Protein AF-A0A523L0S1-F1 (afdb_monomer)

Nearest PDB structures (foldsee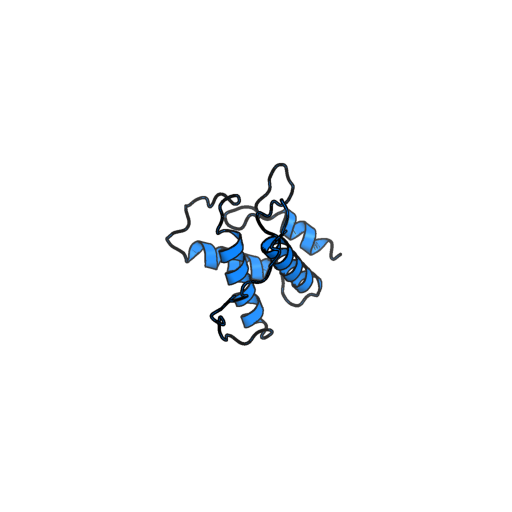k):
  3qxe-assembly3_F  TM=4.800E-01  e=8.809E-02  Pseudomonas putida

Sequence (118 aa):
MNRQTSHQIADMAGPESLPRRNGELVFHDDWERRAFALAVALCEQGHYEWDDFRQHLIASIASEDDTPENPDPNVPGYFEHWLAALEKTLTNIGMIPPEVVPPEKKTADASDNGSRGS

Foldseek 3Di:
DPPVLVVVLLPDDDQLNADDDVSDGDDPDPVLVVLVVVVSVCCVVVLDPPVQLSVLLVVLLVVPPPQPNRNNNPDPPSSVSSSVSVVVVCVVSVNDPPDDDDPDPDDDDDDDDDDDDD

Mean predicted aligned error: 11.98 Å

Radius of gyration: 18.22 Å; Cα contacts (8 Å, |Δi|>4): 73; chains: 1; bounding box: 36×62×38 Å

Solvent-accessible surface area (backbone atoms only — not comparable to full-atom values): 7576 Å² total; per-residue (Å²): 132,55,70,63,60,60,48,58,65,69,66,48,73,66,93,71,30,74,30,57,60,99,85,39,81,62,66,97,50,75,65,52,52,50,53,50,51,49,54,52,50,42,33,65,72,62,77,46,58,66,65,61,46,47,53,43,30,44,51,49,55,69,65,41,87,82,56,56,99,70,65,59,46,87,42,94,58,52,65,55,54,50,47,54,24,48,52,50,48,38,38,72,72,64,78,42,77,98,69,75,87,74,86,74,96,75,78,79,89,85,82,88,74,87,82,84,84,132

Structure (mmCIF, N/CA/C/O backbone):
data_AF-A0A523L0S1-F1
#
_entry.id   AF-A0A523L0S1-F1
#
loop_
_atom_site.group_PDB
_atom_site.id
_atom_site.type_symbol
_atom_site.label_atom_id
_atom_site.label_alt_id
_atom_site.label_comp_id
_atom_site.label_asym_id
_atom_site.label_entity_id
_atom_site.label_seq_id
_atom_site.pdbx_PDB_ins_code
_atom_site.Cartn_x
_atom_site.Cartn_y
_atom_site.Cartn_z
_atom_site.occupancy
_atom_site.B_iso_or_equiv
_atom_site.auth_seq_id
_atom_site.auth_comp_id
_atom_site.auth_asym_id
_atom_site.auth_atom_id
_atom_site.pdbx_PDB_model_num
ATOM 1 N N . MET A 1 1 ? -15.292 -5.909 -0.392 1.00 51.22 1 MET A N 1
ATOM 2 C CA . MET A 1 1 ? -14.671 -5.090 -1.447 1.00 51.22 1 MET A CA 1
ATOM 3 C C . MET A 1 1 ? -15.007 -3.625 -1.244 1.00 51.22 1 MET A C 1
ATOM 5 O O . MET A 1 1 ? -16.041 -3.157 -1.726 1.00 51.22 1 MET A O 1
ATOM 9 N N . ASN A 1 2 ? -14.124 -2.900 -0.563 1.00 59.28 2 ASN A N 1
ATOM 10 C CA . ASN A 1 2 ? -14.104 -1.443 -0.631 1.00 59.28 2 ASN A CA 1
ATOM 11 C C . ASN A 1 2 ? -13.559 -1.047 -2.008 1.00 59.28 2 ASN A C 1
ATOM 13 O O . ASN A 1 2 ? -12.361 -1.117 -2.265 1.00 59.28 2 ASN A O 1
ATOM 17 N N . ARG A 1 3 ? -14.450 -0.629 -2.920 1.00 68.75 3 ARG A N 1
ATOM 18 C CA . ARG A 1 3 ? -14.081 -0.233 -4.297 1.00 68.75 3 ARG A CA 1
ATOM 19 C C . ARG A 1 3 ? -13.045 0.902 -4.341 1.00 68.75 3 ARG A C 1
ATOM 21 O O . ARG A 1 3 ? -12.354 1.038 -5.344 1.00 68.75 3 ARG A O 1
ATOM 28 N N . GLN A 1 4 ? -12.939 1.681 -3.262 1.00 78.19 4 GLN A N 1
ATOM 29 C CA . GLN A 1 4 ? -11.970 2.762 -3.083 1.00 78.19 4 GLN A CA 1
ATOM 30 C C . GLN A 1 4 ? -10.526 2.234 -3.089 1.00 78.19 4 GLN A C 1
ATOM 32 O O . GLN A 1 4 ? -9.726 2.647 -3.925 1.00 78.19 4 GLN A O 1
ATOM 37 N N . THR A 1 5 ? -10.216 1.270 -2.218 1.00 78.38 5 THR A N 1
ATOM 38 C CA . THR A 1 5 ? -8.860 0.738 -2.028 1.00 78.38 5 THR A CA 1
ATOM 39 C C . THR A 1 5 ? -8.349 0.079 -3.305 1.00 78.38 5 THR A C 1
ATOM 41 O O . THR A 1 5 ? -7.245 0.366 -3.754 1.00 78.38 5 THR A O 1
ATOM 44 N N . SER A 1 6 ? -9.185 -0.725 -3.974 1.00 76.19 6 SER A N 1
ATOM 45 C CA . SER A 1 6 ? -8.832 -1.353 -5.256 1.00 76.19 6 SER A CA 1
ATOM 46 C C . SER A 1 6 ? -8.476 -0.330 -6.341 1.00 76.19 6 SER A C 1
ATOM 48 O O . SER A 1 6 ? -7.561 -0.566 -7.125 1.00 76.19 6 SER A O 1
ATOM 50 N N . HIS A 1 7 ? -9.167 0.814 -6.376 1.00 77.81 7 HIS A N 1
ATOM 51 C CA . HIS A 1 7 ? -8.876 1.884 -7.329 1.00 77.81 7 HIS A CA 1
ATOM 52 C C . HIS A 1 7 ? -7.566 2.610 -6.989 1.00 77.81 7 HIS A C 1
ATOM 54 O O . HIS A 1 7 ? -6.770 2.877 -7.881 1.00 77.81 7 HIS A O 1
ATOM 60 N N . GLN A 1 8 ? -7.292 2.866 -5.706 1.00 80.00 8 GLN A N 1
ATOM 61 C CA . GLN A 1 8 ? -6.044 3.505 -5.262 1.00 80.00 8 GLN A CA 1
ATOM 62 C C . GLN A 1 8 ? -4.806 2.611 -5.435 1.00 80.00 8 GLN A C 1
ATOM 64 O O . GLN A 1 8 ? -3.701 3.113 -5.646 1.00 80.00 8 GLN A O 1
ATOM 69 N N . ILE A 1 9 ? -4.982 1.290 -5.346 1.00 80.69 9 ILE A N 1
ATOM 70 C CA . ILE A 1 9 ? -3.959 0.303 -5.709 1.00 80.69 9 ILE A CA 1
ATOM 71 C C . ILE A 1 9 ? -3.724 0.341 -7.223 1.00 80.69 9 ILE A C 1
ATOM 73 O O . ILE A 1 9 ? -2.580 0.307 -7.673 1.00 80.69 9 ILE A O 1
ATOM 77 N N . ALA A 1 10 ? -4.798 0.414 -8.019 1.00 77.00 10 ALA A N 1
ATOM 78 C CA . ALA A 1 10 ? -4.720 0.439 -9.477 1.00 77.00 10 ALA A CA 1
ATOM 79 C C . ALA A 1 10 ? -4.004 1.694 -10.010 1.00 77.00 10 ALA A C 1
ATOM 81 O O . ALA A 1 10 ? -3.208 1.569 -10.941 1.00 77.00 10 ALA A O 1
ATOM 82 N N . ASP A 1 11 ? -4.242 2.845 -9.383 1.00 76.94 11 ASP A N 1
ATOM 83 C CA . ASP A 1 11 ? -3.733 4.172 -9.761 1.00 76.94 11 ASP A CA 1
ATOM 84 C C . ASP A 1 11 ? -2.291 4.462 -9.297 1.00 76.94 11 ASP A C 1
ATOM 86 O O . ASP A 1 11 ? -1.731 5.505 -9.612 1.00 76.94 11 ASP A O 1
ATOM 90 N N . MET A 1 12 ? -1.652 3.546 -8.559 1.00 75.69 12 MET A N 1
ATOM 91 C CA . MET A 1 12 ? -0.283 3.756 -8.079 1.00 75.69 12 MET A CA 1
ATOM 92 C C . MET A 1 12 ? 0.714 3.909 -9.238 1.00 75.69 12 MET A C 1
ATOM 94 O O . MET A 1 12 ? 0.970 2.958 -9.983 1.00 75.69 12 MET A O 1
ATOM 98 N N . ALA A 1 13 ? 1.306 5.093 -9.354 1.00 66.75 13 ALA A N 1
ATOM 99 C CA . ALA A 1 13 ? 2.317 5.438 -10.344 1.00 66.75 13 ALA A CA 1
ATOM 100 C C . ALA A 1 13 ? 3.556 6.002 -9.641 1.00 66.75 13 ALA A C 1
ATOM 102 O O . ALA A 1 13 ? 3.417 6.703 -8.645 1.00 66.75 13 ALA A O 1
ATOM 103 N N . GLY A 1 14 ? 4.746 5.726 -10.180 1.00 68.69 14 GLY A N 1
ATOM 104 C CA . GLY A 1 14 ? 6.014 6.180 -9.601 1.00 68.69 14 GLY A CA 1
ATOM 105 C C . GLY A 1 14 ? 6.840 5.039 -8.993 1.00 68.69 14 GLY A C 1
ATOM 106 O O . GLY A 1 14 ? 6.621 3.880 -9.354 1.00 68.69 14 GLY A O 1
ATOM 107 N N . PRO A 1 15 ? 7.803 5.346 -8.106 1.00 65.00 15 PRO A N 1
ATOM 108 C CA . PRO A 1 15 ? 8.720 4.359 -7.532 1.00 65.00 15 PRO A CA 1
ATOM 109 C C . PRO A 1 15 ? 8.018 3.328 -6.637 1.00 65.00 15 PRO A C 1
ATOM 111 O O . PRO A 1 15 ? 8.550 2.246 -6.429 1.00 65.00 15 PRO A O 1
ATOM 114 N N . GLU A 1 16 ? 6.812 3.627 -6.145 1.00 71.44 16 GLU A N 1
ATOM 115 C CA . GLU A 1 16 ? 5.972 2.690 -5.391 1.00 71.44 16 GLU A CA 1
ATOM 116 C C . GLU A 1 16 ? 5.056 1.811 -6.269 1.00 71.44 16 GLU A C 1
ATOM 118 O O . GLU A 1 16 ? 4.175 1.111 -5.755 1.00 71.44 16 GLU A O 1
ATOM 123 N N . SER A 1 17 ? 5.178 1.877 -7.599 1.00 73.06 17 SER A N 1
ATOM 124 C CA . SER A 1 17 ? 4.258 1.160 -8.481 1.00 73.06 17 SER A CA 1
ATOM 125 C C . SER A 1 17 ? 4.480 -0.352 -8.407 1.00 73.06 17 SER A C 1
ATOM 127 O O . SER A 1 17 ? 5.585 -0.862 -8.577 1.00 73.06 17 SER A O 1
ATOM 129 N N . LEU A 1 18 ? 3.394 -1.091 -8.170 1.00 75.06 18 LEU A N 1
ATOM 130 C CA . LEU A 1 18 ? 3.446 -2.547 -8.075 1.00 75.06 18 LEU A CA 1
ATOM 131 C C . LEU A 1 18 ? 3.906 -3.178 -9.400 1.00 75.06 18 LEU A C 1
ATOM 133 O O . LEU A 1 18 ? 3.442 -2.744 -10.461 1.00 75.06 18 LEU A O 1
ATOM 137 N N . PRO A 1 19 ? 4.706 -4.261 -9.363 1.00 70.75 19 PRO A N 1
ATOM 138 C CA . PRO A 1 19 ? 5.089 -4.991 -10.562 1.00 70.75 19 PRO A CA 1
ATOM 139 C C . PRO A 1 19 ? 3.881 -5.479 -11.327 1.00 70.75 19 PRO A C 1
ATOM 141 O O . PRO A 1 19 ? 3.156 -6.372 -10.886 1.00 70.75 19 PRO A O 1
ATOM 144 N N . ARG A 1 20 ? 3.682 -4.900 -12.510 1.00 71.50 20 ARG A N 1
ATOM 145 C CA . ARG A 1 20 ? 2.663 -5.338 -13.452 1.00 71.50 20 ARG A CA 1
ATOM 146 C C . ARG A 1 20 ? 3.311 -5.777 -14.745 1.00 71.50 20 ARG A C 1
ATOM 148 O O . ARG A 1 20 ? 4.036 -5.017 -15.381 1.00 71.50 20 ARG A O 1
ATOM 155 N N . ARG A 1 21 ? 2.957 -6.974 -15.197 1.00 69.88 21 ARG A N 1
ATOM 156 C CA . ARG A 1 21 ? 3.282 -7.456 -16.539 1.00 69.88 21 ARG A CA 1
ATOM 157 C C . ARG A 1 21 ? 1.977 -7.612 -17.294 1.00 69.88 21 ARG A C 1
ATOM 159 O O . ARG A 1 21 ? 1.106 -8.356 -16.870 1.00 69.88 21 ARG A O 1
ATOM 166 N N . ASN A 1 22 ? 1.831 -6.886 -18.403 1.00 65.94 22 ASN A N 1
ATOM 167 C CA . ASN A 1 22 ? 0.583 -6.850 -19.185 1.00 65.94 22 ASN A CA 1
ATOM 168 C C . ASN A 1 22 ? -0.664 -6.426 -18.373 1.00 65.94 22 ASN A C 1
ATOM 170 O O . ASN A 1 22 ? -1.781 -6.802 -18.706 1.00 65.94 22 ASN A O 1
ATOM 174 N N . GLY A 1 23 ? -0.487 -5.617 -17.323 1.00 66.81 23 GLY A N 1
ATOM 175 C CA . GLY A 1 23 ? -1.595 -5.119 -16.497 1.00 66.81 23 GLY A CA 1
ATOM 176 C C . GLY A 1 23 ? -1.992 -6.028 -15.331 1.00 66.81 23 GLY A C 1
ATOM 177 O O . GLY A 1 23 ? -2.813 -5.617 -14.516 1.00 66.81 23 GLY A O 1
ATOM 178 N N . GLU A 1 24 ? -1.377 -7.204 -15.196 1.00 69.56 24 GLU A N 1
ATOM 179 C CA . GLU A 1 24 ? -1.573 -8.102 -14.055 1.00 69.56 24 GLU A CA 1
ATOM 180 C C . GLU A 1 24 ? -0.404 -8.017 -13.076 1.00 69.56 24 GLU A C 1
ATOM 182 O O . GLU A 1 24 ? 0.750 -7.893 -13.493 1.00 69.56 24 GLU A O 1
ATOM 187 N N . LEU A 1 25 ? -0.708 -8.094 -11.777 1.00 75.06 25 LEU A N 1
ATOM 188 C CA . LEU A 1 25 ? 0.298 -8.132 -10.717 1.00 75.06 25 LEU A CA 1
ATOM 189 C C . LEU A 1 25 ? 1.152 -9.393 -10.855 1.00 75.06 25 LEU A C 1
ATOM 191 O O . LEU A 1 25 ? 0.628 -10.510 -10.829 1.00 75.06 25 LEU A O 1
ATOM 195 N N . VAL A 1 26 ? 2.462 -9.208 -10.987 1.00 75.62 26 VAL A N 1
ATOM 196 C CA . VAL A 1 26 ? 3.421 -10.312 -11.022 1.00 75.62 26 VAL A CA 1
ATOM 197 C C . VAL A 1 26 ? 4.020 -10.493 -9.643 1.00 75.62 26 VAL A C 1
ATOM 199 O O . VAL A 1 26 ? 4.498 -9.547 -9.029 1.00 75.62 26 VAL A O 1
ATOM 202 N N . PHE A 1 27 ? 4.006 -11.742 -9.195 1.00 78.25 27 PHE A N 1
ATOM 203 C CA . PHE A 1 27 ? 4.660 -12.189 -7.977 1.00 78.25 27 PHE A CA 1
ATOM 204 C C . PHE A 1 27 ? 5.639 -13.289 -8.371 1.00 78.25 27 PHE A C 1
ATOM 206 O O . PHE A 1 27 ? 5.261 -14.211 -9.103 1.00 78.25 27 PHE A O 1
ATOM 213 N N . HIS A 1 28 ? 6.876 -13.162 -7.918 1.00 75.25 28 HIS A N 1
ATOM 214 C CA . HIS A 1 28 ? 7.934 -14.148 -8.064 1.00 75.25 28 HIS A CA 1
ATOM 215 C C . HIS A 1 28 ? 7.718 -15.347 -7.127 1.00 75.25 28 HIS A C 1
ATOM 217 O O . HIS A 1 28 ? 7.929 -16.492 -7.520 1.00 75.25 28 HIS A O 1
ATOM 223 N N . ASP A 1 29 ? 7.199 -15.084 -5.929 1.00 79.50 29 ASP A N 1
ATOM 224 C CA . ASP A 1 29 ? 7.040 -16.023 -4.830 1.00 79.50 29 ASP A CA 1
ATOM 225 C C . ASP A 1 29 ? 5.626 -16.008 -4.225 1.00 79.50 29 ASP A C 1
ATOM 227 O O . ASP A 1 29 ? 4.862 -15.040 -4.290 1.00 79.50 29 ASP A O 1
ATOM 231 N N . ASP A 1 30 ? 5.270 -17.103 -3.549 1.00 80.50 30 ASP A N 1
ATOM 232 C CA . ASP A 1 30 ? 3.983 -17.214 -2.856 1.00 80.50 30 ASP A CA 1
ATOM 233 C C . ASP A 1 30 ? 3.870 -16.286 -1.638 1.00 80.50 30 ASP A C 1
ATOM 235 O O . ASP A 1 30 ? 2.761 -15.886 -1.269 1.00 80.50 30 ASP A O 1
ATOM 239 N N . TRP A 1 31 ? 4.989 -15.947 -0.990 1.00 82.19 31 TRP A N 1
ATOM 240 C CA . TRP A 1 31 ? 4.978 -15.055 0.171 1.00 82.19 31 TRP A CA 1
ATOM 241 C C . TRP A 1 31 ? 4.652 -13.609 -0.226 1.00 82.19 31 TRP A C 1
ATOM 243 O O . TRP A 1 31 ? 3.954 -12.937 0.530 1.00 82.19 31 TRP A O 1
ATOM 253 N N . GLU A 1 32 ? 5.038 -13.167 -1.426 1.00 82.75 32 GLU A N 1
ATOM 254 C CA . GLU A 1 32 ? 4.756 -11.817 -1.934 1.00 82.75 32 GLU A CA 1
ATOM 255 C C . GLU A 1 32 ? 3.252 -11.613 -2.154 1.00 82.75 32 GLU A C 1
ATOM 257 O O . GLU A 1 32 ? 2.681 -10.607 -1.732 1.00 82.75 32 GLU A O 1
ATOM 262 N N . ARG A 1 33 ? 2.563 -12.623 -2.714 1.00 83.12 33 ARG A N 1
ATOM 263 C CA . ARG A 1 33 ? 1.091 -12.615 -2.830 1.00 83.12 33 ARG A CA 1
ATOM 264 C C . ARG A 1 33 ? 0.413 -12.511 -1.475 1.00 83.12 33 ARG A C 1
ATOM 266 O O . ARG A 1 33 ? -0.572 -11.789 -1.334 1.00 83.12 33 ARG A O 1
ATOM 273 N N . ARG A 1 34 ? 0.907 -13.266 -0.489 1.00 83.25 34 ARG A N 1
ATOM 274 C CA . ARG A 1 34 ? 0.337 -13.287 0.865 1.00 83.25 34 ARG A CA 1
ATOM 275 C C . ARG A 1 34 ? 0.555 -11.954 1.572 1.00 83.25 34 ARG A C 1
ATOM 277 O O . ARG A 1 34 ? -0.391 -11.452 2.167 1.00 83.25 34 ARG A O 1
ATOM 284 N N . ALA A 1 35 ? 1.752 -11.379 1.469 1.00 82.88 35 ALA A N 1
ATOM 285 C CA . ALA A 1 35 ? 2.071 -10.069 2.025 1.00 82.88 35 ALA A CA 1
ATOM 286 C C . ALA A 1 35 ? 1.172 -8.988 1.405 1.00 82.88 35 ALA A C 1
ATOM 288 O O . ALA A 1 35 ? 0.501 -8.263 2.138 1.00 82.88 35 ALA A O 1
ATOM 289 N N . PHE A 1 36 ? 1.056 -8.970 0.071 1.00 84.25 36 PHE A N 1
ATOM 290 C CA . PHE A 1 36 ? 0.159 -8.072 -0.657 1.00 84.25 36 PHE A CA 1
ATOM 291 C C . PHE A 1 36 ? -1.296 -8.204 -0.200 1.00 84.25 36 PHE A C 1
ATOM 293 O O . PHE A 1 36 ? -1.920 -7.220 0.196 1.00 84.25 36 PHE A O 1
ATOM 300 N N . ALA A 1 37 ? -1.827 -9.428 -0.194 1.00 84.12 37 ALA A N 1
ATOM 301 C CA . ALA A 1 37 ? -3.193 -9.690 0.241 1.00 84.12 37 ALA A CA 1
ATOM 302 C C . ALA A 1 37 ? -3.435 -9.250 1.693 1.00 84.12 37 ALA A C 1
ATOM 304 O O . ALA A 1 37 ? -4.510 -8.736 1.992 1.00 84.12 37 ALA A O 1
ATOM 305 N N . LEU A 1 38 ? -2.447 -9.410 2.580 1.00 83.88 38 LEU A N 1
ATOM 306 C CA . LEU A 1 38 ? -2.547 -8.999 3.979 1.00 83.88 38 LEU A CA 1
ATOM 307 C C . LEU A 1 38 ? -2.662 -7.475 4.115 1.00 83.88 38 LEU A C 1
ATOM 309 O O . LEU A 1 38 ? -3.565 -7.005 4.803 1.00 83.88 38 LEU A O 1
ATOM 313 N N . ALA A 1 39 ? -1.812 -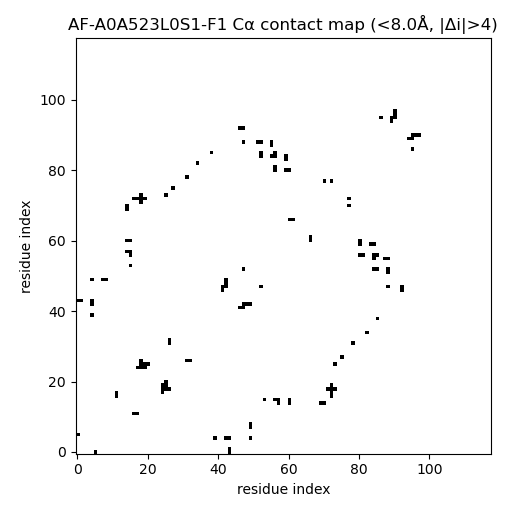6.700 3.435 1.00 83.69 39 ALA A N 1
ATOM 314 C CA . ALA A 1 39 ? -1.906 -5.240 3.507 1.00 83.69 39 ALA A CA 1
ATOM 315 C C . ALA A 1 39 ? -3.206 -4.712 2.899 1.00 83.69 39 ALA A C 1
ATOM 317 O O . ALA A 1 39 ? -3.846 -3.825 3.463 1.00 83.69 39 ALA A O 1
ATOM 318 N N . VAL A 1 40 ? -3.624 -5.271 1.758 1.00 84.75 40 VAL A N 1
ATOM 319 C CA . VAL A 1 40 ? -4.898 -4.890 1.139 1.00 84.75 40 VAL A CA 1
ATOM 320 C C . VAL A 1 40 ? -6.054 -5.218 2.077 1.00 84.75 40 VAL A C 1
ATOM 322 O O . VAL A 1 40 ? -6.897 -4.356 2.305 1.00 84.75 40 VAL A O 1
ATOM 325 N N . ALA A 1 41 ? -6.066 -6.408 2.685 1.00 84.81 41 ALA A N 1
ATOM 326 C CA . ALA A 1 41 ? -7.102 -6.798 3.634 1.00 84.81 41 ALA A CA 1
ATOM 327 C C . ALA A 1 41 ? -7.151 -5.856 4.844 1.00 84.81 41 ALA A C 1
ATOM 329 O O . ALA A 1 41 ? -8.226 -5.395 5.206 1.00 84.81 41 ALA A O 1
ATOM 330 N N . LEU A 1 42 ? -6.013 -5.517 5.452 1.00 83.50 42 LEU A N 1
ATOM 331 C CA . LEU A 1 42 ? -5.971 -4.610 6.604 1.00 83.50 42 LEU A CA 1
ATOM 332 C C . LEU A 1 42 ? -6.450 -3.196 6.257 1.00 83.50 42 LEU A C 1
ATOM 334 O O . LEU A 1 42 ? -7.187 -2.585 7.034 1.00 83.50 42 LEU A O 1
ATOM 338 N N . CYS A 1 43 ? -6.080 -2.703 5.076 1.00 83.94 43 CYS A N 1
ATOM 339 C CA . CYS A 1 43 ? -6.562 -1.425 4.574 1.00 83.94 43 CYS A CA 1
ATOM 340 C C . CYS A 1 43 ? -8.070 -1.457 4.276 1.00 83.94 43 CYS A C 1
ATOM 342 O O . CYS A 1 43 ? -8.799 -0.541 4.650 1.00 83.94 43 CYS A O 1
ATOM 344 N N . GLU A 1 44 ? -8.579 -2.533 3.666 1.00 84.12 44 GLU A N 1
ATOM 345 C CA . GLU A 1 44 ? -10.018 -2.708 3.428 1.00 84.12 44 GLU A CA 1
ATOM 346 C C . GLU A 1 44 ? -10.825 -2.770 4.729 1.00 84.12 44 GLU A C 1
ATOM 348 O O . GLU A 1 44 ? -11.954 -2.282 4.774 1.00 84.12 44 GLU A O 1
ATOM 353 N N . GLN A 1 45 ? -10.238 -3.326 5.788 1.00 83.94 45 GLN A N 1
ATOM 354 C CA . GLN A 1 45 ? -10.827 -3.380 7.127 1.00 83.94 45 GLN A CA 1
ATOM 355 C C . GLN A 1 45 ? -10.776 -2.020 7.850 1.00 83.94 45 GLN A C 1
ATOM 357 O O . GLN A 1 45 ? -11.360 -1.881 8.923 1.00 83.94 45 GLN A O 1
ATOM 362 N N . GLY A 1 46 ? -10.109 -1.013 7.272 1.00 82.19 46 GLY A N 1
ATOM 363 C CA . GLY A 1 46 ? -10.017 0.340 7.819 1.00 82.19 46 GLY A CA 1
ATOM 364 C C . GLY A 1 46 ? -9.030 0.483 8.977 1.00 82.19 46 GLY A C 1
ATOM 365 O O . GLY A 1 46 ? -9.129 1.444 9.734 1.00 82.19 46 GLY A O 1
ATOM 366 N N . HIS A 1 47 ? -8.090 -0.456 9.140 1.00 82.00 47 HIS A N 1
ATOM 367 C CA . HIS A 1 47 ? -7.050 -0.350 10.171 1.00 82.00 47 HIS A CA 1
ATOM 368 C C . HIS A 1 47 ? -6.062 0.787 9.890 1.00 82.00 47 HIS A C 1
ATOM 370 O O . HIS A 1 47 ? -5.524 1.373 10.826 1.00 82.00 47 HIS A O 1
ATOM 376 N N . TYR A 1 48 ? -5.831 1.089 8.614 1.00 81.62 48 TYR A N 1
ATOM 377 C CA . TYR A 1 48 ? -5.050 2.228 8.146 1.00 81.62 48 TYR A CA 1
ATOM 378 C C . TYR A 1 48 ? -5.476 2.606 6.724 1.00 81.62 48 TYR A C 1
ATOM 380 O O . TYR A 1 48 ? -6.055 1.795 5.992 1.00 81.62 48 TYR A O 1
ATOM 388 N N . GLU A 1 49 ? -5.176 3.838 6.321 1.00 83.50 49 GLU A N 1
ATOM 389 C CA . GLU A 1 49 ? -5.436 4.299 4.960 1.00 83.50 49 GLU A CA 1
ATOM 390 C C . GLU A 1 49 ? -4.317 3.877 4.007 1.00 83.50 49 GLU A C 1
ATOM 392 O O . GLU A 1 49 ? -3.132 3.933 4.334 1.00 83.50 49 GLU A O 1
ATOM 397 N N . TRP A 1 50 ? -4.692 3.485 2.790 1.00 84.25 50 TRP A N 1
ATOM 398 C CA . TRP A 1 50 ? -3.734 3.079 1.760 1.00 84.25 50 TRP A CA 1
ATOM 399 C C . TRP A 1 50 ? -2.731 4.185 1.421 1.00 84.25 50 TRP A C 1
ATOM 401 O O . TRP A 1 50 ? -1.584 3.897 1.094 1.00 84.25 50 TRP A O 1
ATOM 411 N N . ASP A 1 51 ? -3.166 5.444 1.501 1.00 83.12 51 ASP A N 1
ATOM 412 C CA . ASP A 1 51 ? -2.319 6.600 1.221 1.00 83.12 51 ASP A CA 1
ATOM 413 C C . ASP A 1 51 ? -1.201 6.765 2.263 1.00 83.12 51 ASP A C 1
ATOM 415 O O . ASP A 1 51 ? -0.058 7.000 1.891 1.00 83.12 51 ASP A O 1
ATOM 419 N N . ASP A 1 52 ? -1.489 6.522 3.546 1.00 83.06 52 ASP A N 1
ATOM 420 C CA . ASP A 1 52 ? -0.490 6.550 4.626 1.00 83.06 52 ASP A CA 1
ATOM 421 C C . ASP A 1 52 ? 0.577 5.464 4.418 1.00 83.06 52 ASP A C 1
ATOM 423 O O . ASP A 1 52 ? 1.782 5.722 4.440 1.00 83.06 52 ASP A O 1
ATOM 427 N N . PHE A 1 53 ? 0.129 4.250 4.083 1.00 84.62 53 PHE A N 1
ATOM 428 C CA . PHE A 1 53 ? 1.023 3.154 3.716 1.00 84.62 53 PHE A CA 1
ATOM 429 C C . PHE A 1 53 ? 1.883 3.491 2.490 1.00 84.62 53 PHE A C 1
ATOM 431 O O . PHE A 1 53 ? 3.088 3.238 2.489 1.00 84.62 53 PHE A O 1
ATOM 438 N N . ARG A 1 54 ? 1.283 4.098 1.462 1.00 84.19 54 ARG A N 1
ATOM 439 C CA . ARG A 1 54 ? 1.991 4.553 0.263 1.00 84.19 54 ARG A CA 1
ATOM 440 C C . ARG A 1 54 ? 3.077 5.571 0.617 1.00 84.19 54 ARG A C 1
ATOM 442 O O . ARG A 1 54 ? 4.208 5.403 0.181 1.00 84.19 54 ARG A O 1
ATOM 449 N N . GLN A 1 55 ? 2.779 6.573 1.444 1.00 83.62 55 GLN A N 1
ATOM 450 C CA . GLN A 1 55 ? 3.776 7.558 1.881 1.00 83.62 55 GLN A CA 1
ATOM 451 C C . GLN A 1 55 ? 4.954 6.897 2.614 1.00 83.62 55 GLN A C 1
ATOM 453 O O . GLN A 1 55 ? 6.110 7.229 2.343 1.00 83.62 55 GLN A O 1
ATOM 458 N N . HIS A 1 56 ? 4.692 5.920 3.489 1.00 83.69 56 HIS A N 1
ATOM 459 C CA . HIS A 1 56 ? 5.756 5.153 4.145 1.00 83.69 56 HIS A CA 1
ATOM 460 C C . HIS A 1 56 ? 6.586 4.321 3.166 1.00 83.69 56 HIS A C 1
ATOM 462 O O . HIS A 1 56 ? 7.801 4.221 3.339 1.00 83.69 56 HIS A O 1
ATOM 468 N N . LEU A 1 57 ? 5.960 3.756 2.134 1.00 83.00 57 LEU A N 1
ATOM 469 C CA . LEU A 1 57 ? 6.650 3.012 1.086 1.00 83.00 57 LEU A CA 1
ATOM 470 C C . LEU A 1 57 ? 7.573 3.915 0.264 1.00 83.00 57 LEU A C 1
ATOM 472 O O . LEU A 1 57 ? 8.753 3.598 0.135 1.00 83.00 57 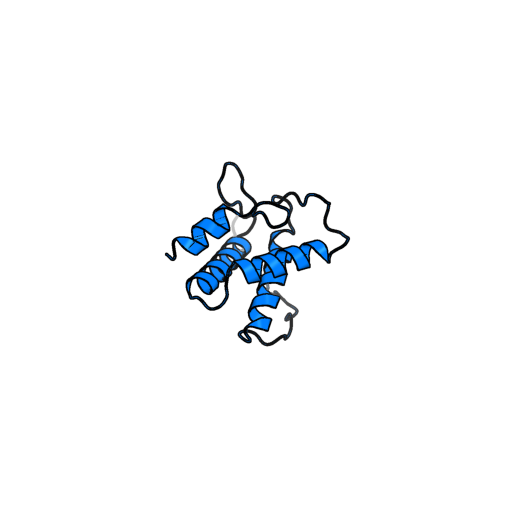LEU A O 1
ATOM 476 N N . ILE A 1 58 ? 7.074 5.062 -0.210 1.00 81.25 58 ILE A N 1
ATOM 477 C CA . ILE A 1 58 ? 7.887 6.068 -0.911 1.00 81.25 58 ILE A CA 1
ATOM 478 C C . ILE A 1 58 ? 9.071 6.475 -0.038 1.00 81.25 58 ILE A C 1
ATOM 480 O O . ILE A 1 58 ? 10.203 6.490 -0.506 1.00 81.25 58 ILE A O 1
ATOM 484 N N . ALA A 1 59 ? 8.827 6.776 1.241 1.00 81.94 59 ALA A N 1
ATOM 485 C CA . ALA A 1 59 ? 9.879 7.170 2.166 1.00 81.94 59 ALA A CA 1
ATOM 486 C C . ALA A 1 59 ? 10.901 6.047 2.393 1.00 81.94 59 ALA A C 1
ATOM 488 O O . ALA A 1 59 ? 12.087 6.336 2.516 1.00 81.94 59 ALA A O 1
ATOM 489 N N . SER A 1 60 ? 10.472 4.781 2.440 1.00 79.62 60 SER A N 1
ATOM 490 C CA . SER A 1 60 ? 11.377 3.638 2.596 1.00 79.62 60 SER A CA 1
ATOM 491 C C . SER A 1 60 ? 12.261 3.462 1.365 1.00 79.62 60 SER A C 1
ATOM 493 O O . SER A 1 60 ? 13.474 3.381 1.509 1.00 79.62 60 SER A O 1
ATOM 495 N N . ILE A 1 61 ? 11.662 3.494 0.173 1.00 76.06 61 ILE A N 1
ATOM 496 C CA . ILE A 1 61 ?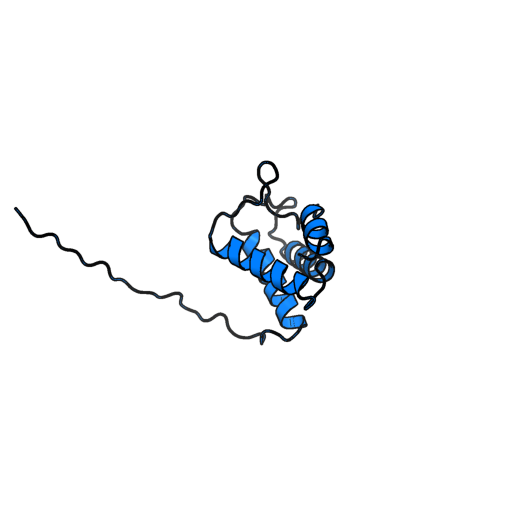 12.369 3.402 -1.110 1.00 76.06 61 ILE A CA 1
ATOM 497 C C . ILE A 1 61 ? 13.325 4.592 -1.291 1.00 76.06 61 ILE A C 1
ATOM 499 O O . ILE A 1 61 ? 14.455 4.424 -1.728 1.00 76.06 61 ILE A O 1
ATOM 503 N N . ALA A 1 62 ? 12.906 5.798 -0.902 1.00 74.50 62 ALA A N 1
ATOM 504 C CA . ALA A 1 62 ? 13.731 7.001 -0.987 1.00 74.50 62 ALA A CA 1
ATO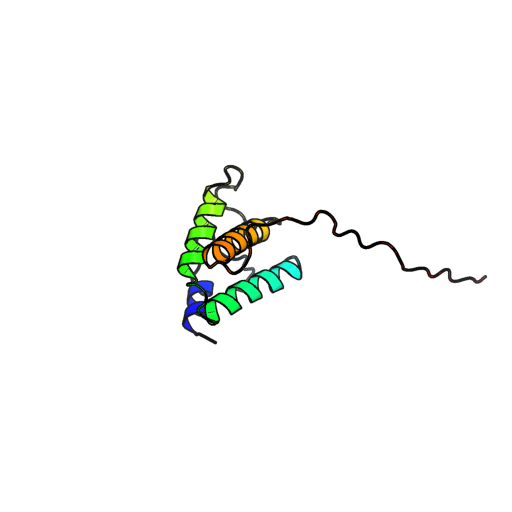M 505 C C . ALA A 1 62 ? 14.854 7.060 0.065 1.00 74.50 62 ALA A C 1
ATOM 507 O O . ALA A 1 62 ? 15.796 7.829 -0.106 1.00 74.50 62 ALA A O 1
ATOM 508 N N . SER A 1 63 ? 14.743 6.307 1.165 1.00 68.88 63 SER A N 1
ATOM 509 C CA . SER A 1 63 ? 15.759 6.284 2.229 1.00 68.88 63 SER A CA 1
ATOM 510 C C . SER A 1 63 ? 16.903 5.318 1.937 1.00 68.88 63 SER A C 1
ATOM 512 O O . SER A 1 63 ? 17.959 5.434 2.554 1.00 68.88 63 SER A O 1
ATOM 514 N N . GLU A 1 64 ? 16.702 4.351 1.044 1.00 63.97 64 GLU A N 1
ATOM 515 C CA . GLU A 1 64 ? 17.755 3.428 0.640 1.00 63.97 64 GLU A CA 1
ATOM 516 C C . GLU A 1 64 ? 18.472 3.999 -0.589 1.00 63.97 64 GLU A C 1
ATOM 518 O O . GLU A 1 64 ? 18.000 3.869 -1.718 1.00 63.97 64 GLU A O 1
ATOM 523 N N . ASP A 1 65 ? 19.624 4.643 -0.346 1.00 55.47 65 ASP A N 1
ATOM 524 C CA . ASP A 1 65 ? 20.567 5.186 -1.349 1.00 55.47 65 ASP A CA 1
ATOM 525 C C . ASP A 1 65 ? 20.955 4.176 -2.455 1.00 55.47 65 ASP A C 1
ATOM 527 O O . ASP A 1 65 ? 21.474 4.571 -3.498 1.00 55.47 65 ASP A O 1
ATOM 531 N N . ASP A 1 66 ? 20.716 2.878 -2.238 1.00 53.38 66 ASP A N 1
ATOM 532 C CA . ASP A 1 66 ? 21.041 1.787 -3.166 1.00 53.38 66 ASP A CA 1
ATOM 533 C C . ASP A 1 66 ? 19.913 1.480 -4.166 1.00 53.38 66 ASP A C 1
ATOM 535 O O . ASP A 1 66 ? 20.077 0.661 -5.074 1.00 53.38 66 ASP A O 1
ATOM 539 N N . THR A 1 67 ? 18.754 2.134 -4.035 1.00 54.34 67 THR A N 1
ATOM 540 C CA . THR A 1 67 ? 17.653 1.893 -4.964 1.00 54.34 67 THR A CA 1
ATOM 541 C C . THR A 1 67 ? 17.943 2.610 -6.283 1.00 54.34 67 THR A C 1
ATOM 543 O O . THR A 1 67 ? 18.105 3.834 -6.286 1.00 54.34 67 THR A O 1
ATOM 546 N N . PRO A 1 68 ? 18.010 1.905 -7.428 1.00 53.53 68 PRO A N 1
ATOM 547 C CA . PRO A 1 68 ? 18.170 2.571 -8.714 1.00 53.53 68 PRO A CA 1
ATOM 548 C C . PRO A 1 68 ? 17.036 3.586 -8.901 1.00 53.53 68 PRO A C 1
ATOM 550 O O . PRO A 1 68 ? 15.905 3.328 -8.502 1.00 53.53 68 PRO A O 1
ATOM 553 N N . GLU A 1 69 ? 17.325 4.719 -9.550 1.00 53.22 69 GLU A N 1
ATOM 554 C CA . GLU A 1 69 ? 16.374 5.814 -9.841 1.00 53.22 69 GLU A CA 1
ATOM 555 C C . GLU A 1 69 ? 15.053 5.351 -10.492 1.00 53.22 69 GLU A C 1
ATOM 557 O O . GLU A 1 69 ? 14.060 6.078 -10.507 1.00 53.22 69 GLU A O 1
ATOM 562 N N . ASN A 1 70 ? 15.050 4.126 -11.016 1.00 53.44 70 ASN A N 1
ATOM 563 C CA . ASN A 1 70 ? 13.896 3.413 -11.518 1.00 53.44 70 ASN A CA 1
ATOM 564 C C . ASN A 1 70 ? 14.024 1.936 -11.083 1.00 53.44 70 ASN A C 1
ATOM 566 O O . ASN A 1 70 ? 14.626 1.144 -11.818 1.00 53.44 70 ASN A O 1
ATOM 570 N N . PRO A 1 71 ? 13.551 1.549 -9.880 1.00 56.44 71 PRO A N 1
ATOM 571 C CA . PRO A 1 71 ? 13.540 0.148 -9.487 1.00 56.44 71 PRO A CA 1
ATOM 572 C C . PRO A 1 71 ? 12.625 -0.580 -10.454 1.00 56.44 71 PRO A C 1
ATOM 574 O O . PRO A 1 71 ? 11.420 -0.335 -10.485 1.00 56.44 71 PRO A O 1
ATOM 577 N N . ASP A 1 72 ? 13.201 -1.433 -11.302 1.00 60.03 72 ASP A N 1
ATOM 578 C CA . ASP A 1 72 ? 12.375 -2.270 -12.153 1.00 60.03 72 ASP A CA 1
ATOM 579 C C . ASP A 1 72 ? 11.584 -3.187 -11.210 1.00 60.03 72 ASP A C 1
ATOM 581 O O . ASP A 1 72 ? 12.164 -3.920 -10.405 1.00 60.03 72 ASP A O 1
ATOM 585 N N . PRO A 1 73 ? 10.250 -3.113 -11.225 1.00 59.78 73 PRO A N 1
ATOM 586 C CA . PRO A 1 73 ? 9.468 -3.798 -10.217 1.00 59.78 73 PRO A CA 1
ATOM 587 C C . PRO A 1 73 ? 9.503 -5.323 -10.433 1.00 59.78 73 PRO A C 1
ATOM 589 O O . PRO A 1 73 ? 9.111 -6.079 -9.550 1.00 59.78 73 PRO A O 1
ATOM 592 N N . ASN A 1 74 ? 10.014 -5.805 -11.578 1.00 60.94 74 ASN A N 1
ATOM 593 C CA . ASN A 1 74 ? 10.270 -7.226 -11.822 1.00 60.94 74 ASN A CA 1
ATOM 594 C C . ASN A 1 74 ? 11.582 -7.721 -11.187 1.00 60.94 74 ASN A C 1
ATOM 596 O O . ASN A 1 74 ? 11.936 -8.889 -11.375 1.00 60.94 74 ASN A O 1
ATOM 600 N N . VAL A 1 75 ? 12.325 -6.863 -10.483 1.00 62.91 75 VAL A N 1
ATOM 601 C CA . VAL A 1 75 ? 13.587 -7.223 -9.831 1.00 62.91 75 VAL A CA 1
ATOM 602 C C . VAL A 1 75 ? 13.286 -7.842 -8.460 1.00 62.91 75 VAL A C 1
ATOM 604 O O . VAL A 1 75 ? 12.468 -7.303 -7.706 1.00 62.91 75 VAL A O 1
ATOM 607 N N . PRO A 1 76 ? 13.934 -8.967 -8.102 1.00 59.88 76 PRO A N 1
ATOM 608 C CA . PRO A 1 76 ? 13.856 -9.504 -6.747 1.00 59.88 76 PRO A CA 1
ATOM 609 C C . PRO A 1 76 ? 14.370 -8.458 -5.745 1.00 59.88 76 PRO A C 1
ATOM 611 O O . PRO A 1 76 ? 15.464 -7.929 -5.923 1.00 59.88 76 PRO A O 1
ATOM 614 N N . GLY A 1 77 ? 13.560 -8.139 -4.733 1.00 68.44 77 GLY A N 1
ATOM 615 C CA . GLY A 1 77 ? 13.859 -7.123 -3.711 1.00 68.44 77 GLY A CA 1
ATOM 616 C C . GLY A 1 77 ? 12.782 -6.045 -3.565 1.00 68.44 77 GLY A C 1
ATOM 617 O O . GLY A 1 77 ? 12.578 -5.518 -2.476 1.00 68.44 77 GLY A O 1
ATOM 618 N N . TYR A 1 78 ? 11.984 -5.783 -4.609 1.00 74.81 78 TYR A N 1
ATOM 619 C CA . TYR A 1 78 ? 10.911 -4.777 -4.546 1.00 74.81 78 TYR A CA 1
ATOM 620 C C . TYR A 1 78 ? 9.891 -5.058 -3.424 1.00 74.81 78 TYR A C 1
ATOM 622 O O . TYR A 1 78 ? 9.532 -4.176 -2.640 1.00 74.81 78 TYR A O 1
ATOM 630 N N . PHE A 1 79 ? 9.453 -6.316 -3.302 1.00 78.50 79 PHE A N 1
ATOM 631 C CA . PHE A 1 79 ? 8.525 -6.724 -2.248 1.00 78.50 79 PHE A CA 1
ATOM 632 C C . PHE A 1 79 ? 9.157 -6.766 -0.848 1.00 78.50 79 PHE A C 1
ATOM 634 O O . PHE A 1 79 ? 8.415 -6.772 0.132 1.0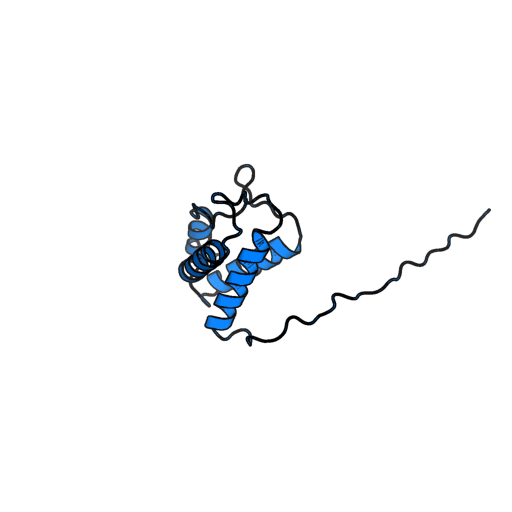0 78.50 79 PHE A O 1
ATOM 641 N N . GLU A 1 80 ? 10.489 -6.753 -0.725 1.00 79.44 80 GLU A N 1
ATOM 642 C CA . GLU A 1 80 ? 11.171 -6.649 0.572 1.00 79.44 80 GLU A CA 1
ATOM 643 C C . GLU A 1 80 ? 11.046 -5.228 1.134 1.00 79.44 80 GLU A C 1
ATOM 645 O O . GLU A 1 80 ? 10.629 -5.061 2.279 1.00 79.44 80 GLU A O 1
ATOM 650 N N . HIS A 1 81 ? 11.270 -4.198 0.308 1.00 78.31 81 HIS A N 1
ATOM 651 C CA . HIS A 1 81 ? 11.011 -2.803 0.696 1.00 78.31 81 HIS A CA 1
ATOM 652 C C . HIS A 1 81 ? 9.530 -2.574 1.017 1.00 78.31 81 HIS A C 1
ATOM 654 O O . HIS A 1 81 ? 9.177 -1.880 1.973 1.00 78.31 81 HIS A O 1
ATOM 660 N N . TRP A 1 82 ? 8.649 -3.205 0.238 1.00 81.44 82 TRP A N 1
ATOM 661 C CA . TRP A 1 82 ? 7.212 -3.17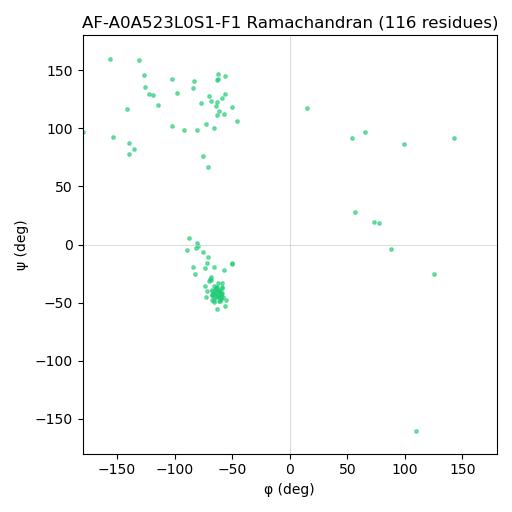0 0.477 1.00 81.44 82 TRP A CA 1
ATOM 662 C C . TRP A 1 82 ? 6.832 -3.805 1.821 1.00 81.44 82 TRP A C 1
ATOM 664 O O . TRP A 1 82 ? 6.022 -3.248 2.564 1.00 81.44 82 TRP A O 1
ATOM 674 N N . LEU A 1 83 ? 7.445 -4.942 2.166 1.00 82.38 83 LEU A N 1
ATOM 675 C CA . LEU A 1 83 ? 7.248 -5.601 3.453 1.00 82.38 83 LEU A CA 1
ATOM 676 C C . LEU A 1 83 ? 7.773 -4.736 4.607 1.00 82.38 83 LEU A C 1
ATOM 678 O O . LEU A 1 83 ? 7.059 -4.558 5.589 1.00 82.38 83 LEU A O 1
ATOM 682 N N . ALA A 1 84 ? 8.948 -4.121 4.462 1.00 82.06 84 ALA A N 1
ATOM 683 C CA . ALA A 1 84 ? 9.509 -3.225 5.472 1.00 82.06 84 ALA A CA 1
ATOM 684 C C . ALA A 1 84 ? 8.605 -2.003 5.735 1.00 82.06 84 ALA A C 1
ATOM 686 O O . ALA A 1 84 ? 8.402 -1.595 6.884 1.00 82.06 84 ALA A O 1
ATOM 687 N N . ALA A 1 85 ? 8.009 -1.434 4.682 1.00 84.12 85 ALA A N 1
ATOM 688 C CA . ALA A 1 85 ? 7.007 -0.379 4.815 1.00 84.12 85 ALA A CA 1
ATOM 689 C C . ALA A 1 85 ? 5.745 -0.880 5.537 1.00 84.12 85 ALA A C 1
ATOM 691 O O . ALA A 1 85 ? 5.186 -0.169 6.375 1.00 84.12 85 ALA A O 1
ATOM 692 N N . LEU A 1 86 ? 5.320 -2.120 5.268 1.00 83.81 86 LEU A N 1
ATOM 693 C CA . LEU A 1 86 ? 4.157 -2.728 5.917 1.00 83.81 86 LEU A CA 1
ATOM 694 C C . LEU A 1 86 ? 4.403 -2.931 7.407 1.00 83.81 86 LEU A C 1
ATOM 696 O O . LEU A 1 86 ? 3.549 -2.575 8.215 1.00 83.81 86 LEU A O 1
ATOM 700 N N . GLU A 1 87 ? 5.573 -3.438 7.777 1.00 84.38 87 GLU A N 1
ATOM 701 C CA . GLU A 1 87 ? 5.977 -3.597 9.171 1.00 84.38 87 GLU A CA 1
ATOM 702 C C . GLU A 1 87 ? 6.006 -2.255 9.908 1.00 84.38 87 GLU A C 1
ATOM 704 O O . GLU A 1 87 ? 5.498 -2.160 11.027 1.00 84.38 87 GLU A O 1
ATOM 709 N N . LYS A 1 88 ? 6.508 -1.188 9.272 1.00 82.56 88 LYS A N 1
ATOM 710 C CA . LYS A 1 88 ? 6.459 0.170 9.837 1.00 82.56 88 LYS A CA 1
ATOM 711 C C . LYS A 1 88 ? 5.029 0.653 10.052 1.00 82.56 88 LYS A C 1
ATOM 713 O O . LYS A 1 88 ? 4.713 1.105 11.151 1.00 82.56 88 LYS A O 1
ATOM 718 N N . THR A 1 89 ? 4.154 0.528 9.054 1.00 84.19 89 THR A N 1
ATOM 719 C CA . THR A 1 89 ? 2.744 0.933 9.184 1.00 84.19 89 THR A CA 1
ATOM 720 C C . THR A 1 89 ? 2.041 0.139 10.283 1.00 84.19 89 THR A C 1
ATOM 722 O O . THR A 1 89 ? 1.345 0.710 11.119 1.00 84.19 89 THR A O 1
ATOM 725 N N . LEU A 1 90 ? 2.268 -1.172 10.338 1.00 82.62 90 LEU A N 1
ATOM 726 C CA . LEU A 1 90 ? 1.695 -2.054 11.349 1.00 82.62 90 LEU A CA 1
ATOM 727 C C . LEU A 1 90 ? 2.215 -1.761 12.771 1.00 82.62 90 LEU A C 1
ATOM 729 O O . LEU A 1 90 ? 1.459 -1.848 13.742 1.00 82.62 90 LEU A O 1
ATOM 733 N N . THR A 1 91 ? 3.488 -1.384 12.895 1.00 84.62 91 THR A N 1
ATOM 734 C CA . THR A 1 91 ? 4.085 -0.917 14.156 1.00 84.62 91 THR A CA 1
ATOM 735 C C . THR A 1 91 ? 3.481 0.427 14.567 1.00 84.62 91 THR A C 1
ATOM 737 O O . THR A 1 91 ? 3.157 0.621 15.736 1.00 84.62 91 THR A O 1
ATOM 740 N N . ASN A 1 92 ? 3.256 1.335 13.610 1.00 81.38 92 ASN A N 1
ATOM 741 C CA . ASN A 1 9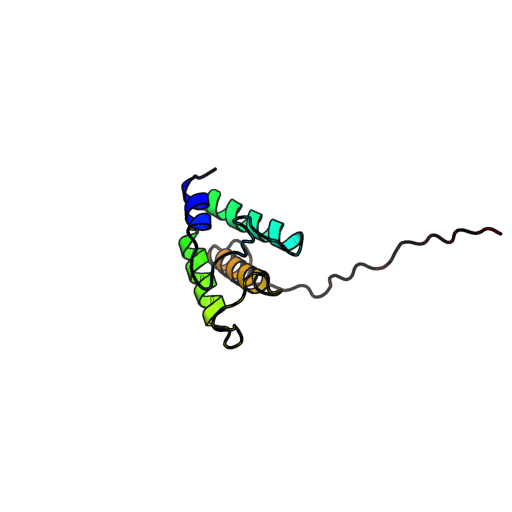2 ? 2.659 2.649 13.854 1.00 81.38 92 ASN A CA 1
ATOM 742 C C . ASN A 1 92 ? 1.221 2.546 14.390 1.00 81.38 92 ASN A C 1
ATOM 744 O O . ASN A 1 92 ? 0.850 3.266 15.314 1.00 81.38 92 ASN A O 1
ATOM 748 N N . ILE A 1 93 ? 0.425 1.600 13.880 1.00 80.25 93 ILE A N 1
ATOM 749 C CA . ILE A 1 93 ? -0.927 1.327 14.403 1.00 80.25 93 ILE A CA 1
ATOM 750 C C . ILE A 1 93 ? -0.930 0.471 15.686 1.00 80.25 93 ILE A C 1
ATOM 752 O O . ILE A 1 93 ? -1.997 0.177 16.222 1.00 80.25 93 ILE A O 1
ATOM 756 N N . GLY A 1 94 ? 0.241 0.047 16.178 1.00 77.38 94 GLY A N 1
ATOM 757 C CA . GLY A 1 94 ? 0.392 -0.735 17.408 1.00 77.38 94 GLY A CA 1
ATOM 758 C C . GLY A 1 94 ? -0.053 -2.199 17.310 1.00 77.38 94 GLY A C 1
ATOM 759 O O . GLY A 1 94 ? -0.321 -2.814 18.341 1.00 77.38 94 GLY A O 1
ATOM 760 N N . MET A 1 95 ? -0.159 -2.767 16.100 1.00 72.06 95 MET A N 1
ATOM 761 C CA . MET A 1 95 ? -0.589 -4.162 15.901 1.00 72.06 95 MET A CA 1
ATOM 762 C C . MET A 1 95 ? 0.531 -5.190 16.075 1.00 72.06 95 MET A C 1
ATOM 764 O O . MET A 1 95 ? 0.249 -6.343 16.400 1.00 72.06 95 MET A O 1
ATOM 768 N N . ILE A 1 96 ? 1.783 -4.787 15.874 1.00 69.75 96 ILE A N 1
ATOM 769 C CA . ILE A 1 96 ? 2.962 -5.620 16.128 1.00 69.75 96 ILE A CA 1
ATOM 770 C C . ILE A 1 96 ? 3.903 -4.869 17.065 1.00 69.75 96 ILE A C 1
ATOM 772 O O . ILE A 1 96 ? 4.123 -3.670 16.868 1.00 69.75 96 ILE A O 1
ATOM 776 N N . PRO A 1 97 ? 4.465 -5.542 18.086 1.00 57.69 97 PRO A N 1
ATOM 777 C CA . PRO A 1 97 ? 5.593 -4.981 18.804 1.00 57.69 97 PRO A CA 1
ATOM 778 C C . PRO A 1 97 ? 6.764 -4.809 17.821 1.00 57.69 97 PRO A C 1
ATOM 780 O O . PRO A 1 97 ? 6.914 -5.634 16.916 1.00 57.69 97 PRO A O 1
ATOM 783 N N . PRO A 1 98 ? 7.610 -3.778 17.992 1.00 56.06 98 PRO A N 1
ATOM 784 C CA . PRO A 1 98 ? 8.851 -3.643 17.238 1.00 56.06 98 PRO A CA 1
ATOM 785 C C . PRO A 1 98 ? 9.843 -4.705 17.736 1.00 56.06 98 PRO A C 1
ATOM 787 O O . PRO A 1 98 ? 10.809 -4.376 18.417 1.00 56.06 98 PRO A O 1
ATOM 790 N N . GLU A 1 99 ? 9.570 -5.993 17.521 1.00 57.97 99 GLU A N 1
ATOM 791 C CA . GLU A 1 99 ? 10.363 -7.043 18.148 1.00 57.97 99 GLU A CA 1
ATOM 792 C C . GLU A 1 99 ? 10.623 -8.258 17.255 1.00 57.97 99 GLU A C 1
ATOM 794 O O . GLU A 1 99 ? 9.733 -9.036 16.926 1.00 57.97 99 GLU A O 1
ATOM 799 N N . VAL A 1 100 ? 11.929 -8.414 17.005 1.00 50.03 100 VAL A N 1
ATOM 800 C CA . VAL A 1 100 ? 12.677 -9.650 16.766 1.00 50.03 100 VAL A CA 1
ATOM 801 C C . VAL A 1 100 ? 12.287 -10.381 15.493 1.00 50.03 100 VAL A C 1
ATOM 803 O O . VAL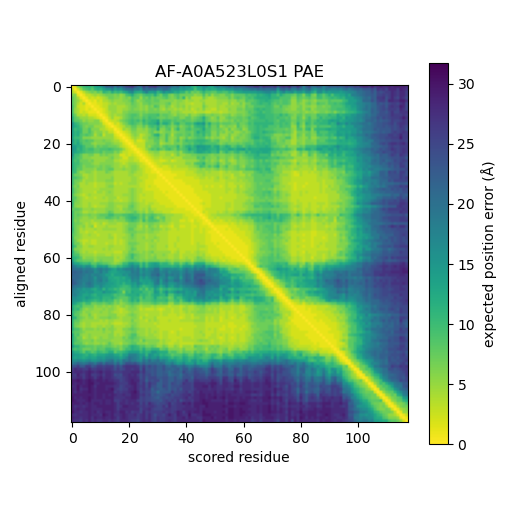 A 1 100 ? 11.419 -11.242 15.473 1.00 50.03 100 VAL A O 1
ATOM 806 N N . VAL A 1 101 ? 13.078 -10.119 14.451 1.00 47.16 101 VAL A N 1
ATOM 807 C CA . VAL A 1 101 ? 13.500 -11.147 13.496 1.00 47.16 101 VAL A CA 1
ATOM 808 C C . VAL A 1 101 ? 13.951 -12.386 14.283 1.00 47.16 101 VAL A C 1
ATOM 810 O O . VAL A 1 101 ? 15.026 -12.348 14.890 1.00 47.16 101 VAL A O 1
ATOM 813 N N . PRO A 1 102 ? 13.185 -13.493 14.331 1.00 45.34 102 PRO A N 1
ATOM 814 C CA . PRO A 1 102 ? 13.767 -14.728 14.812 1.00 45.34 102 PRO A CA 1
ATOM 815 C C . PRO A 1 102 ? 14.789 -15.171 13.754 1.00 45.34 102 PRO A C 1
ATOM 817 O O . PRO A 1 102 ? 14.425 -15.327 12.581 1.00 45.34 102 PRO A O 1
ATOM 820 N N . PRO A 1 103 ? 16.072 -15.371 14.105 1.00 47.16 103 PRO A N 1
ATOM 821 C CA . PRO A 1 103 ? 16.936 -16.144 13.238 1.00 47.16 103 PRO A CA 1
ATOM 822 C C . PRO A 1 103 ? 16.359 -17.564 13.169 1.00 47.16 103 PRO A C 1
ATOM 824 O O . PRO A 1 103 ? 15.902 -18.097 14.174 1.00 47.16 103 PRO A O 1
ATOM 827 N N . GLU A 1 104 ? 16.420 -18.163 11.982 1.00 45.69 104 GLU A N 1
ATOM 828 C CA . GLU A 1 104 ? 16.094 -19.563 11.664 1.00 45.69 104 GLU A CA 1
ATOM 829 C C . GLU A 1 104 ? 14.708 -19.837 11.060 1.00 45.69 104 GLU A C 1
ATOM 831 O O . GLU A 1 104 ? 13.805 -20.391 11.684 1.00 45.69 104 GLU A O 1
ATOM 836 N N . LYS A 1 105 ? 14.637 -19.714 9.727 1.00 45.47 105 LYS A N 1
ATOM 837 C CA . LYS A 1 105 ? 14.024 -20.791 8.936 1.00 45.47 105 LYS A CA 1
ATOM 838 C C . LYS A 1 105 ? 15.011 -21.958 8.857 1.00 45.47 105 LYS A C 1
ATOM 840 O O . LYS A 1 105 ? 15.675 -22.163 7.846 1.00 45.47 105 LYS A O 1
ATOM 845 N N . LYS A 1 106 ? 15.126 -22.708 9.953 1.00 46.41 106 LYS A N 1
ATOM 846 C CA . LYS A 1 106 ? 15.691 -24.056 9.953 1.00 46.41 106 LYS A CA 1
ATOM 847 C C . LYS A 1 106 ? 14.537 -25.049 10.027 1.00 46.41 106 LYS A C 1
ATOM 849 O O . LYS A 1 106 ? 13.956 -25.288 11.077 1.00 46.41 106 LYS A O 1
ATOM 854 N N . THR A 1 107 ? 14.209 -25.630 8.885 1.00 42.44 107 THR A N 1
ATOM 855 C CA . THR A 1 107 ? 13.505 -26.915 8.779 1.00 42.44 107 THR A CA 1
ATOM 856 C C . THR A 1 107 ? 14.278 -27.665 7.695 1.00 42.44 107 THR A C 1
ATOM 858 O O . THR A 1 107 ? 14.146 -27.362 6.518 1.00 42.44 107 THR A O 1
ATOM 861 N N . ALA A 1 108 ? 15.396 -28.306 8.040 1.00 49.31 108 ALA A N 1
ATOM 862 C CA . ALA A 1 108 ? 15.454 -29.686 8.526 1.00 49.31 108 ALA A CA 1
ATOM 863 C C . ALA A 1 108 ? 14.754 -30.660 7.558 1.00 49.31 108 ALA A C 1
ATOM 865 O O . ALA A 1 108 ? 13.542 -30.833 7.606 1.00 49.31 108 ALA A O 1
ATOM 866 N N . ASP A 1 109 ? 15.567 -31.203 6.648 1.00 49.12 109 ASP A N 1
ATOM 867 C CA . ASP A 1 109 ? 15.652 -32.613 6.246 1.00 49.12 109 ASP A CA 1
ATOM 868 C C . ASP A 1 109 ? 14.493 -33.545 6.653 1.00 49.12 109 ASP A C 1
ATOM 870 O O . ASP A 1 109 ? 14.292 -33.797 7.839 1.00 49.12 109 ASP A O 1
ATOM 874 N N . ALA A 1 110 ? 13.794 -34.097 5.652 1.00 51.09 110 ALA A N 1
ATOM 875 C CA . ALA A 1 110 ? 13.360 -35.500 5.603 1.00 51.09 110 ALA A CA 1
ATOM 876 C C . ALA A 1 110 ? 12.585 -35.787 4.299 1.00 51.09 110 ALA A C 1
ATOM 878 O O . ALA A 1 110 ? 11.372 -35.598 4.209 1.00 51.09 110 ALA A O 1
ATOM 879 N N . SER A 1 111 ? 13.270 -36.327 3.293 1.00 46.09 111 SER A N 1
ATOM 880 C CA . SER A 1 111 ? 12.645 -37.322 2.416 1.00 46.09 111 SER A CA 1
ATOM 881 C C . SER A 1 111 ? 13.662 -38.416 2.112 1.00 46.09 111 SER A C 1
ATOM 883 O O . SER A 1 111 ? 14.321 -38.450 1.076 1.00 46.09 111 SER A O 1
ATOM 885 N N . ASP A 1 112 ? 13.806 -39.283 3.113 1.00 48.62 112 ASP A N 1
ATOM 886 C CA . ASP A 1 112 ? 14.154 -40.686 2.953 1.00 48.62 112 ASP A CA 1
ATOM 887 C C . ASP A 1 112 ? 13.224 -41.326 1.910 1.00 48.62 112 ASP A C 1
ATOM 889 O O . ASP A 1 112 ? 12.010 -41.374 2.097 1.00 48.62 112 ASP A O 1
ATOM 893 N N . ASN A 1 113 ? 13.793 -41.823 0.811 1.00 46.84 113 ASN A N 1
ATOM 894 C CA . ASN A 1 113 ? 13.319 -43.070 0.223 1.00 46.84 113 ASN A CA 1
ATOM 895 C C . ASN A 1 113 ? 14.450 -43.748 -0.556 1.00 46.84 113 ASN A C 1
ATOM 897 O O . ASN A 1 113 ? 14.656 -43.525 -1.753 1.00 46.84 113 ASN A O 1
ATOM 901 N N . GLY A 1 114 ? 15.168 -44.625 0.141 1.00 46.59 114 GLY A N 1
ATOM 902 C CA . GLY A 1 114 ? 15.904 -45.702 -0.497 1.00 46.59 114 GLY A CA 1
ATOM 903 C C . GLY A 1 114 ? 14.942 -46.693 -1.153 1.00 46.59 114 GLY A C 1
ATOM 904 O O . GLY A 1 114 ? 14.435 -47.600 -0.498 1.00 46.59 114 GLY A O 1
ATOM 905 N N . SER A 1 115 ? 14.756 -46.597 -2.470 1.00 52.16 115 SER A N 1
ATOM 906 C CA . SER A 1 115 ? 14.247 -47.729 -3.248 1.00 52.16 115 SER A CA 1
ATOM 907 C C . SER A 1 115 ? 15.378 -48.705 -3.560 1.00 52.16 115 SER A C 1
ATOM 909 O O . SER A 1 115 ? 16.183 -48.540 -4.472 1.00 52.16 115 SER A O 1
ATOM 911 N N . ARG A 1 116 ? 15.405 -49.741 -2.727 1.00 44.75 116 ARG A N 1
ATOM 912 C CA . ARG A 1 116 ? 16.041 -51.043 -2.910 1.00 44.75 116 ARG A CA 1
ATOM 913 C C . ARG A 1 116 ? 15.516 -51.707 -4.195 1.00 44.75 116 ARG A C 1
ATOM 915 O O . ARG A 1 116 ? 14.308 -51.877 -4.320 1.00 44.75 116 ARG A O 1
ATOM 922 N N . GLY A 1 117 ? 16.405 -52.175 -5.075 1.00 54.09 117 GLY A N 1
ATOM 923 C CA . GLY A 1 117 ? 16.080 -53.254 -6.018 1.00 54.09 117 GLY A CA 1
ATOM 924 C C . GLY A 1 117 ? 16.685 -53.136 -7.415 1.00 54.09 117 GLY A C 1
ATOM 925 O O . GLY A 1 117 ? 16.039 -52.622 -8.323 1.00 54.09 117 GLY A O 1
ATOM 926 N N . SER A 1 118 ? 17.867 -53.717 -7.618 1.00 48.19 118 SER A N 1
ATOM 927 C CA . SER A 1 118 ? 18.057 -54.936 -8.432 1.00 48.19 118 SER A CA 1
ATOM 928 C C . SER A 1 118 ? 19.494 -55.424 -8.314 1.00 48.19 118 SER A C 1
ATOM 930 O O . SER A 1 118 ? 20.405 -54.572 -8.389 1.00 48.19 118 SER A O 1
#

Secondary structure (DSSP, 8-state):
--HHHHHHHHT--STT---EETTEEP-SSHHHHHHHHHHHHHHHTTSS-HHHHHHHHHHHHHH-TTS-SS--TTSTTHHHHHHHHHHHHHHHTTSS-S----S---------------

pLDDT: mean 70.45, std 13.47, range [42.44, 84.81]

=== Feature glossary ===
Key to the feature types in this record:

— What the protein is —

Primary structure: the covalent order of the twenty standard amino acids along the backbone. Two proteins with the same sequence will (almost always) fold to the same structure; two with 30% identity often share a fold but not the details.

Database cross-references. InterPro integrates a dozen domain/family signature databases into unified entries with residue-range hits. GO terms attach function/process/location labels with evidence codes. CATH codes position the fold in a four-level structural taxonomy. Organism is the NCBI-taxonomy species name.

— Where its atoms are —

The mmCIF block holds the 3D Cartesian coordinates of each backbone atom (N, Cα, C, O) in ångströms. mmCIF is the PDB's canonical archive format — a tagged-loop text representation of the atomic model.

Six rendered views show the 3D structure from the faces of a cube — i.e. along ±x, ±y, ±z. Rendering representation is drawn randomly per protein from cartoon (secondary-structure ribbons), sticks (backbone bonds), or molecular surface; coloring is either N→C rainbow (blue at the N-terminus through red at the C-terminus) or one color per chain.

— Local backbone conformation —

DSSP 8-state secondary structure assigns each residue one of H (α-helix), G (3₁₀-helix), I (π-helix), E (extended β-strand), B (isolated β-bridge), T (hydrogen-bonded turn), S (bend), or '-' (coil). The assignment is computed from backbone hydrogen-bond geometry via the Kabsch–Sander algorithm.

P-SEA three-state annotation labels each residue as helix, strand, or coil based purely on the geometry of the Cα trace. It serves as a fallback when the full backbone (and thus DSSP) is unavailable.

The φ/ψ torsion pair specifies the backbone conformation at each residue. φ rotates about the N–Cα bond, ψ about the Cα–C bond. Steric clashes forbid most of the (φ, ψ) plane — the allowed regions (α-helix basin, β-sheet basin, left-handed helix) are the Ramachandran-allowed regions.

— Global shape and packing —

The geometric summary reports three shape descriptors. Rg (radius of gyration) measures how spread out the Cα atoms are about their centre of mass; compact globular proteins have small Rg, elongated or unfolded ones large. Cα contacts (<8 Å, |i−j|>4) count long-range residue pairs in spatial proximity — high for tightly packed folds, near zero for rods or random coil. The bounding-box extents give the protein's footprint along x, y, z in Å.

Accessible surface area quantifies burial. A residue with SASA near zero is packed into the hydrophobic core; one with SASA >100 Å² sits on the surface. Computed here via the Shrake–Rupley numerical algorithm with a 1.4 Å probe.

Plot images: a contact map (which residues are close in 3D, as an N×N binary image), a Ramachandran scatter (backbone torsion angles, revealing secondary-structure composition at a glance), and — for AlphaFold structures — a PAE heatmap (pairwise prediction confidence).

— Structural neighborhood —

The Foldseek 3Di string encodes local tertiary geometry as a 20-letter alphabet — one character per residue — derived from the relative positions of nearby Cα atoms. Unlike the amino-acid sequence, 3Di is a direct function of the 3D structure, so two proteins with the same fold have similar 3Di strings even at low sequence identity.

Nearest PDB neighbors are the top structural matches found by Foldseek when searching this structure against the entire Protein Data Bank. Each hit reports a TM-score (0 to 1; >0.5 almost always implies the same fold) and an E-value. These are *structural* homologs — they may share no detectable sequence similarity.

— Confidence and disorder —

For AlphaFold models, the B-factor field carries pLDDT — the model's own estimate of local accuracy on a 0–100 scale. Regions with pLDDT<50 should be treated as essentially unmodeled; they often correspond to intrinsically disordered segments.

B-factor (Debye–Waller factor) reflects atomic displacement in the crystal lattice. It is an experimental observable (units Å²), not a prediction; low values mean the atom is pinned down, high values mean it moves or is heterogeneous across the crystal.

Predicted aligned error is AlphaFold's pairwise confidence. Unlike pLDDT (per-residue), PAE is per-residue-pair and captures whether two parts of the structure are correctly placed relative to each other. Units are ångströms of expected positional error.